Protein AF-A0A1F4EFM2-F1 (afdb_monomer_lite)

pLDDT: mean 82.39, std 16.99, range [31.22, 98.62]

Foldseek 3Di:
DDEEEAEPDVSVVVLVVVCVVDDVPPYDYDYDPQQPAEAEAEQDQCVPPVVVQVPPPCNLVSLVNHPFYEYEHLDDPLDGLDDCNSVVCVVVVHRRAVLVVLVSCQPRHAEYEYAPNRCVCQVVSVVSNHHYDHDHSRPPDPVNVVVVVVVRVVVRPDDDDDD

Structure (mmCIF, N/CA/C/O backbone):
data_AF-A0A1F4EFM2-F1
#
_entry.id   AF-A0A1F4EFM2-F1
#
loop_
_atom_site.group_PDB
_atom_site.id
_atom_site.type_symbol
_atom_site.label_atom_id
_atom_site.label_alt_id
_atom_site.label_comp_id
_atom_site.label_asym_id
_atom_site.label_entity_id
_atom_site.label_seq_id
_atom_site.pdbx_PDB_ins_code
_atom_site.Cartn_x
_atom_site.Cartn_y
_atom_site.Cartn_z
_atom_site.occupancy
_atom_site.B_iso_or_equiv
_atom_site.auth_seq_id
_atom_site.auth_comp_id
_atom_site.auth_asym_id
_atom_site.auth_atom_id
_atom_site.pdbx_PDB_model_num
ATOM 1 N N . MET A 1 1 ? 27.850 -8.548 -13.349 1.00 50.69 1 MET A N 1
ATOM 2 C CA . MET A 1 1 ? 26.611 -8.709 -12.565 1.00 50.69 1 MET A CA 1
ATOM 3 C C . MET A 1 1 ? 25.543 -7.838 -13.196 1.00 50.69 1 MET A C 1
ATOM 5 O O . MET A 1 1 ? 25.736 -6.629 -13.266 1.00 50.69 1 MET A O 1
ATOM 9 N N . ILE A 1 2 ? 24.484 -8.450 -13.723 1.00 48.62 2 ILE A N 1
ATOM 10 C CA . ILE A 1 2 ? 23.352 -7.752 -14.346 1.00 48.62 2 ILE A CA 1
ATOM 11 C C . ILE A 1 2 ? 22.085 -8.151 -13.591 1.00 48.62 2 ILE A C 1
ATOM 13 O O . ILE A 1 2 ? 21.855 -9.335 -13.348 1.00 48.62 2 ILE A O 1
ATOM 17 N N . VAL A 1 3 ? 21.280 -7.157 -13.215 1.00 43.81 3 VAL A N 1
ATOM 18 C CA . VAL A 1 3 ? 19.965 -7.362 -12.601 1.00 43.81 3 VAL A CA 1
ATOM 19 C C . VAL A 1 3 ? 18.906 -6.983 -13.625 1.00 43.81 3 VAL A C 1
ATOM 21 O O . VAL A 1 3 ? 18.895 -5.854 -14.113 1.00 43.81 3 VAL A O 1
ATOM 24 N N . ALA A 1 4 ? 18.029 -7.929 -13.955 1.00 50.56 4 ALA A N 1
ATOM 25 C CA . ALA A 1 4 ? 16.927 -7.723 -14.889 1.00 50.56 4 ALA A CA 1
ATOM 26 C C . ALA A 1 4 ? 15.579 -7.809 -14.161 1.00 50.56 4 ALA A C 1
ATOM 28 O O . ALA A 1 4 ? 15.343 -8.739 -13.389 1.00 50.56 4 ALA A O 1
ATOM 29 N N . LEU A 1 5 ? 14.689 -6.852 -14.439 1.00 55.19 5 LEU A N 1
ATOM 30 C CA . LEU A 1 5 ? 13.283 -6.895 -14.034 1.00 55.19 5 LEU A CA 1
ATOM 31 C C . LEU A 1 5 ? 12.477 -7.533 -15.169 1.00 55.19 5 LEU A C 1
ATOM 33 O O . LEU A 1 5 ? 12.386 -6.963 -16.257 1.00 55.19 5 LEU A O 1
ATOM 37 N N . ALA A 1 6 ? 11.913 -8.714 -14.928 1.00 58.44 6 ALA A N 1
ATOM 38 C CA . ALA A 1 6 ? 11.151 -9.463 -15.920 1.00 58.44 6 ALA A CA 1
ATOM 39 C C . ALA A 1 6 ? 9.702 -9.673 -15.449 1.00 58.44 6 ALA A C 1
ATOM 41 O O . ALA A 1 6 ? 9.446 -10.092 -14.329 1.00 58.44 6 ALA A O 1
ATOM 42 N N . GLY A 1 7 ? 8.734 -9.357 -16.308 1.00 67.38 7 GLY A N 1
ATOM 43 C CA . GLY A 1 7 ? 7.315 -9.660 -16.088 1.00 67.38 7 GLY A CA 1
ATOM 44 C C . GLY A 1 7 ? 6.860 -10.841 -16.945 1.00 67.38 7 GLY A C 1
ATOM 45 O O . GLY A 1 7 ? 7.573 -11.833 -17.054 1.00 67.38 7 GLY A O 1
ATOM 46 N N . GLY A 1 8 ? 5.699 -10.695 -17.597 1.00 59.66 8 GLY A N 1
ATOM 47 C CA . GLY A 1 8 ? 5.103 -11.705 -18.484 1.00 59.66 8 GLY A CA 1
ATOM 48 C C . GLY A 1 8 ? 5.966 -12.142 -19.685 1.00 59.66 8 GLY A C 1
ATOM 49 O O . GLY A 1 8 ? 7.153 -11.842 -19.781 1.00 59.66 8 GLY A O 1
ATOM 50 N N . VAL A 1 9 ? 5.356 -12.839 -20.652 1.00 63.22 9 VAL A N 1
ATOM 51 C CA . VAL A 1 9 ? 6.031 -13.656 -21.694 1.00 63.22 9 VAL A CA 1
ATOM 52 C C . VAL A 1 9 ? 7.250 -13.006 -22.379 1.00 63.22 9 VAL A C 1
ATOM 54 O O . VAL A 1 9 ? 8.241 -13.686 -22.634 1.00 63.22 9 VAL A O 1
ATOM 57 N N . GLY A 1 10 ? 7.219 -11.704 -22.682 1.00 67.44 10 GLY A N 1
ATOM 58 C CA . GLY A 1 10 ? 8.360 -11.001 -23.290 1.00 67.44 10 GLY A CA 1
ATOM 59 C C . GLY A 1 10 ? 9.583 -10.880 -22.369 1.00 67.44 10 GLY A C 1
ATOM 60 O O . GLY A 1 10 ? 10.711 -11.069 -22.820 1.00 67.44 10 GLY A O 1
ATOM 61 N N . GLY A 1 11 ? 9.361 -10.631 -21.074 1.00 67.00 11 GLY A N 1
ATOM 62 C CA . GLY A 1 11 ? 10.416 -10.583 -20.061 1.00 67.00 11 GLY A CA 1
ATOM 63 C C . GLY A 1 11 ? 11.050 -11.953 -19.838 1.00 67.00 11 GLY A C 1
ATOM 64 O O . GLY A 1 11 ? 12.272 -12.052 -19.796 1.00 67.00 11 GLY A O 1
ATOM 65 N N . ALA A 1 12 ? 10.236 -13.012 -19.804 1.00 57.31 12 ALA A N 1
ATOM 66 C CA . ALA A 1 12 ? 10.719 -14.390 -19.711 1.00 57.31 12 ALA A CA 1
ATOM 67 C C . ALA A 1 12 ? 11.601 -14.791 -20.911 1.00 57.31 12 ALA A C 1
ATOM 69 O O . ALA A 1 12 ? 12.660 -15.386 -20.728 1.00 57.31 12 ALA A O 1
ATOM 70 N N . LYS A 1 13 ? 11.218 -14.406 -22.137 1.00 64.62 13 LYS A N 1
ATOM 71 C CA . LYS A 1 13 ? 12.011 -14.671 -23.354 1.00 64.62 13 LYS A CA 1
ATOM 72 C C . LYS A 1 13 ? 13.363 -13.956 -23.347 1.00 64.62 13 LYS A C 1
ATOM 74 O O . LYS A 1 13 ? 14.369 -14.541 -23.734 1.00 64.62 13 LYS A O 1
ATOM 79 N N . LEU A 1 14 ? 13.400 -12.698 -22.904 1.00 70.50 14 LEU A N 1
ATOM 80 C CA . LEU A 1 14 ? 14.657 -11.956 -22.804 1.00 70.50 14 LEU A CA 1
ATOM 81 C C . LEU A 1 14 ? 15.532 -12.472 -21.653 1.00 70.50 14 LEU A C 1
ATOM 83 O O . LEU A 1 14 ? 16.744 -12.568 -21.816 1.00 70.50 14 LEU A O 1
ATOM 87 N N . ALA A 1 15 ? 14.932 -12.846 -20.521 1.00 66.38 15 ALA A N 1
ATOM 88 C CA . ALA A 1 15 ? 15.639 -13.469 -19.407 1.00 66.38 15 ALA A CA 1
ATOM 89 C C . ALA A 1 15 ? 16.288 -14.808 -19.808 1.00 66.38 15 ALA A C 1
ATOM 91 O O . ALA A 1 15 ? 17.440 -15.038 -19.450 1.00 66.38 15 ALA A O 1
ATOM 92 N N . ASP A 1 16 ? 15.611 -15.642 -20.609 1.00 66.88 16 ASP A N 1
ATOM 93 C CA . ASP A 1 16 ? 16.198 -16.859 -21.198 1.00 66.88 16 ASP A CA 1
ATOM 94 C C . ASP A 1 16 ? 17.384 -16.528 -22.123 1.00 66.88 16 ASP A C 1
ATOM 96 O O . ASP A 1 16 ? 18.448 -17.135 -22.011 1.00 66.88 16 ASP A O 1
ATOM 100 N N . GLY A 1 17 ? 17.261 -15.498 -22.968 1.00 73.62 17 GLY A N 1
ATOM 101 C CA . GLY A 1 17 ? 18.379 -15.011 -23.785 1.00 73.62 17 GLY A 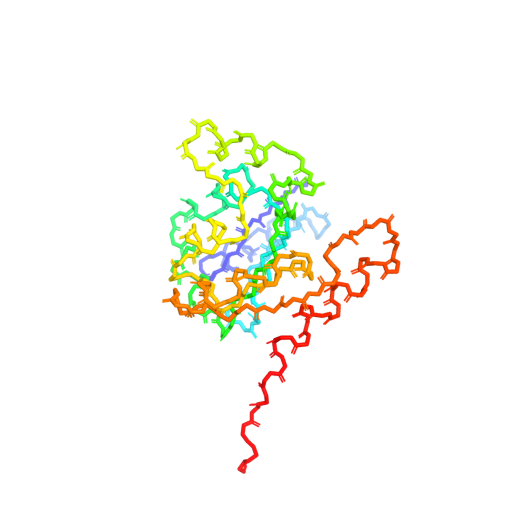CA 1
ATOM 102 C C . GLY A 1 17 ? 19.581 -14.546 -22.950 1.00 73.62 17 GLY A C 1
ATOM 103 O O . GLY A 1 17 ? 20.725 -14.889 -23.257 1.00 73.62 17 GLY A O 1
ATOM 104 N N . LEU A 1 18 ? 19.335 -13.815 -21.858 1.00 61.00 18 LEU A N 1
ATOM 105 C CA . LEU A 1 18 ? 20.374 -13.369 -20.923 1.00 61.00 18 LEU A CA 1
ATOM 106 C C . LEU A 1 18 ? 21.048 -14.555 -20.219 1.00 61.00 18 LEU A C 1
ATOM 108 O O . LEU A 1 18 ? 22.274 -14.585 -20.135 1.00 61.00 18 LEU A O 1
ATOM 112 N N . ALA A 1 19 ? 20.275 -15.549 -19.774 1.00 64.38 19 ALA A N 1
ATOM 113 C CA . ALA A 1 19 ? 20.791 -16.745 -19.108 1.00 64.38 19 ALA A CA 1
ATOM 114 C C . ALA A 1 19 ? 21.665 -17.612 -20.030 1.00 64.38 19 ALA A C 1
ATOM 116 O O . ALA A 1 19 ? 22.607 -18.246 -19.569 1.00 64.38 19 ALA A O 1
ATOM 117 N N . ARG A 1 20 ? 21.387 -17.617 -21.339 1.00 80.06 20 ARG A N 1
ATOM 118 C CA . ARG A 1 20 ? 22.202 -18.323 -22.346 1.00 80.06 20 ARG A CA 1
ATOM 119 C C . ARG A 1 20 ? 23.481 -17.586 -22.733 1.00 80.06 20 ARG A C 1
ATOM 121 O O . ARG A 1 20 ? 24.382 -18.199 -23.297 1.00 80.06 20 ARG A O 1
ATOM 128 N N . THR A 1 21 ? 23.540 -16.281 -22.483 1.00 82.31 21 THR A N 1
ATOM 129 C CA . THR A 1 21 ? 24.651 -15.419 -22.914 1.00 82.31 21 THR A CA 1
ATOM 130 C C . THR A 1 21 ? 25.645 -15.156 -21.784 1.00 82.31 21 THR A C 1
ATOM 132 O O . THR A 1 21 ? 26.825 -14.923 -22.036 1.00 82.31 21 THR A O 1
ATOM 135 N N . LEU A 1 22 ? 25.178 -15.166 -20.536 1.00 72.62 22 LEU A N 1
ATOM 136 C CA . LEU A 1 22 ? 25.978 -14.833 -19.364 1.00 72.62 22 LEU A CA 1
ATOM 137 C C . LEU A 1 22 ? 26.458 -16.095 -18.629 1.00 72.62 22 LEU A C 1
ATOM 139 O O . LEU A 1 22 ? 25.777 -17.120 -18.661 1.00 72.62 22 LEU A O 1
ATOM 143 N N . PRO A 1 23 ? 27.598 -16.026 -17.916 1.00 79.88 23 PRO A N 1
ATOM 144 C CA . PRO A 1 23 ? 27.982 -17.054 -16.954 1.00 79.88 23 PRO A CA 1
ATOM 145 C C . PRO A 1 23 ? 26.878 -17.290 -15.901 1.00 79.88 23 PRO A C 1
ATOM 147 O O . PRO A 1 23 ? 26.196 -16.327 -15.529 1.00 79.88 23 PRO A O 1
ATOM 150 N N . PRO A 1 24 ? 26.705 -18.525 -15.385 1.00 65.94 24 PRO A N 1
ATOM 151 C CA . PRO A 1 24 ? 25.593 -18.880 -14.490 1.00 65.94 24 PRO A CA 1
ATOM 152 C C . PRO A 1 24 ? 25.475 -18.037 -13.209 1.00 65.94 24 PRO A C 1
ATOM 154 O O . PRO A 1 24 ? 24.387 -17.886 -12.667 1.00 65.94 24 PRO A O 1
ATOM 157 N N . ASP A 1 25 ? 26.581 -17.480 -12.725 1.00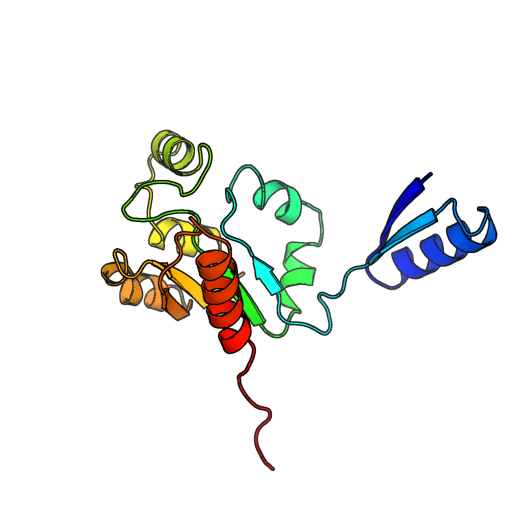 75.69 25 ASP A N 1
ATOM 158 C CA . ASP A 1 25 ? 26.691 -16.662 -11.513 1.00 75.69 25 ASP A CA 1
ATOM 159 C C . ASP A 1 25 ? 26.596 -15.146 -11.780 1.00 75.69 25 ASP A C 1
ATOM 161 O O . ASP A 1 25 ? 26.617 -14.334 -10.853 1.00 75.69 25 ASP A O 1
ATOM 165 N N . ALA A 1 26 ? 26.478 -14.735 -13.045 1.00 75.69 26 ALA A N 1
ATOM 166 C CA . ALA A 1 26 ? 26.534 -13.331 -13.447 1.00 75.69 26 ALA A CA 1
ATOM 167 C C . ALA A 1 26 ? 25.158 -12.658 -13.617 1.00 75.69 26 ALA A C 1
ATOM 169 O O . ALA A 1 26 ? 25.112 -11.432 -13.817 1.00 75.69 26 ALA A O 1
ATOM 170 N N . LEU A 1 27 ? 24.063 -13.425 -13.535 1.00 56.66 27 LEU A N 1
ATOM 171 C CA . LEU A 1 27 ? 22.694 -12.977 -13.797 1.00 56.66 27 LEU A CA 1
ATOM 172 C C . LEU A 1 27 ? 21.759 -13.257 -12.614 1.00 56.66 27 LEU A C 1
ATOM 174 O O . LEU A 1 27 ? 21.574 -14.402 -12.212 1.00 56.66 27 LEU A O 1
ATOM 178 N N . THR A 1 28 ? 21.076 -12.210 -12.152 1.00 60.22 28 THR A N 1
ATOM 179 C CA . THR A 1 28 ? 19.940 -12.321 -11.230 1.00 60.22 28 THR A CA 1
ATOM 180 C C . THR A 1 28 ? 18.694 -11.783 -11.924 1.00 60.22 28 THR A C 1
ATOM 182 O O . THR A 1 28 ? 18.668 -10.627 -12.355 1.00 60.22 28 THR A O 1
ATOM 185 N N . VAL A 1 29 ? 17.653 -12.610 -12.029 1.00 56.28 29 VAL A N 1
ATOM 186 C CA . VAL A 1 29 ? 16.363 -12.217 -12.613 1.00 56.28 29 VAL A CA 1
ATOM 187 C C . VAL A 1 29 ? 15.344 -12.039 -11.496 1.00 56.28 29 VAL A C 1
ATOM 189 O O . VAL A 1 29 ? 15.113 -12.951 -10.707 1.00 56.28 29 VAL A O 1
ATOM 192 N N . VAL A 1 30 ? 14.723 -10.865 -11.441 1.00 61.59 30 VAL A N 1
ATOM 193 C CA . VAL A 1 30 ? 13.620 -10.565 -10.525 1.00 61.59 30 VAL A CA 1
ATOM 194 C C . VAL A 1 30 ? 12.327 -10.620 -11.336 1.00 61.59 30 VAL A C 1
ATOM 196 O O . VAL A 1 30 ? 12.119 -9.787 -12.221 1.00 61.59 30 VAL A O 1
ATOM 199 N N . VAL A 1 31 ? 11.499 -11.635 -11.072 1.00 56.91 31 VAL A N 1
ATOM 200 C CA . VAL A 1 31 ? 10.256 -11.920 -11.810 1.00 56.91 31 VAL A CA 1
ATOM 201 C C . VAL A 1 31 ? 9.001 -11.404 -11.099 1.00 56.91 31 VAL A C 1
ATOM 203 O O . VAL A 1 31 ? 8.936 -11.408 -9.872 1.00 56.91 31 VAL A O 1
ATOM 206 N N . ASN A 1 32 ? 7.992 -10.988 -11.874 1.00 63.16 32 ASN A N 1
ATOM 207 C CA . ASN A 1 32 ? 6.640 -10.708 -11.375 1.00 63.16 32 ASN A CA 1
ATOM 208 C C . ASN A 1 32 ? 5.945 -12.005 -10.915 1.00 63.16 32 ASN A C 1
ATOM 210 O O . ASN A 1 32 ? 5.759 -12.906 -11.727 1.00 63.16 32 ASN A O 1
ATOM 214 N N . THR A 1 33 ? 5.512 -12.075 -9.653 1.00 55.28 33 THR A N 1
ATOM 215 C CA . THR A 1 33 ? 4.647 -13.143 -9.106 1.00 55.28 33 THR A CA 1
ATOM 216 C C . THR A 1 33 ? 3.170 -12.729 -9.009 1.00 55.28 33 THR A C 1
ATOM 218 O O . THR A 1 33 ? 2.360 -13.477 -8.468 1.00 55.28 33 THR A O 1
ATOM 221 N N . GLY A 1 34 ? 2.812 -11.521 -9.462 1.00 53.28 34 GLY A N 1
ATOM 222 C CA . GLY A 1 34 ? 1.512 -10.890 -9.193 1.00 53.28 34 GLY A CA 1
ATOM 223 C C . GLY A 1 34 ? 0.297 -11.504 -9.893 1.00 53.28 34 GLY A C 1
ATOM 224 O O . GLY A 1 34 ? -0.817 -11.069 -9.619 1.00 53.28 34 GLY A O 1
ATOM 225 N N . ASP A 1 35 ? 0.494 -12.493 -10.769 1.00 51.91 35 ASP A N 1
ATOM 226 C CA . ASP A 1 35 ? -0.600 -13.148 -11.494 1.00 51.91 35 ASP A CA 1
ATOM 227 C C . ASP A 1 35 ? -1.211 -14.316 -10.678 1.00 51.91 35 ASP A C 1
ATOM 229 O O . ASP A 1 35 ? -2.383 -14.631 -10.866 1.00 51.91 35 ASP A O 1
ATOM 233 N N . ASP A 1 36 ? -0.462 -14.897 -9.723 1.00 52.91 36 ASP A N 1
ATOM 234 C CA . ASP A 1 36 ? -0.850 -16.104 -8.959 1.00 52.91 36 ASP A CA 1
ATOM 235 C C . ASP A 1 36 ? -0.985 -15.878 -7.436 1.00 52.91 36 ASP A C 1
ATOM 237 O O . ASP A 1 36 ? -1.373 -16.786 -6.698 1.00 52.91 36 ASP A O 1
ATOM 241 N N . LEU A 1 37 ? -0.634 -14.690 -6.926 1.00 65.31 37 LEU A N 1
ATOM 242 C CA . LEU A 1 37 ? -0.541 -14.406 -5.488 1.00 65.31 37 LEU A CA 1
ATOM 243 C C . LEU A 1 37 ? -1.189 -13.065 -5.130 1.00 65.31 37 LEU A C 1
ATOM 245 O O . LEU A 1 37 ? -1.158 -12.110 -5.904 1.00 65.31 37 LEU A O 1
ATOM 249 N N . GLY A 1 38 ? -1.740 -12.980 -3.917 1.00 73.88 38 GLY A N 1
ATOM 250 C CA . GLY A 1 38 ? -2.194 -11.713 -3.351 1.00 73.88 38 GLY A CA 1
ATOM 251 C C . GLY A 1 38 ? -1.049 -10.700 -3.228 1.00 73.88 38 GLY A C 1
ATOM 252 O O . GLY A 1 38 ? 0.091 -11.059 -2.924 1.00 73.88 38 GLY A O 1
ATOM 253 N N . VAL A 1 39 ? -1.343 -9.423 -3.468 1.00 84.69 39 VAL A N 1
ATOM 254 C CA . VAL A 1 39 ? -0.361 -8.333 -3.419 1.00 84.69 39 VAL A CA 1
ATOM 255 C C . VAL A 1 39 ? -0.463 -7.604 -2.086 1.00 84.69 39 VAL A C 1
ATOM 257 O O . VAL A 1 39 ? -1.531 -7.123 -1.719 1.00 84.69 39 VAL A O 1
ATOM 260 N N . LEU A 1 40 ? 0.665 -7.454 -1.386 1.00 86.94 40 LEU A N 1
ATOM 261 C CA . LEU A 1 40 ? 0.767 -6.613 -0.193 1.00 86.94 40 LEU A CA 1
ATOM 262 C C . LEU A 1 40 ? 1.538 -5.323 -0.499 1.00 86.94 40 LEU A C 1
ATOM 264 O O . LEU A 1 40 ? 2.741 -5.351 -0.759 1.00 86.94 40 LEU A O 1
ATOM 268 N N . ILE A 1 41 ? 0.868 -4.178 -0.388 1.00 89.38 41 ILE A N 1
ATOM 269 C CA . ILE A 1 41 ? 1.510 -2.864 -0.359 1.00 89.38 41 ILE A CA 1
ATOM 270 C C . ILE A 1 41 ? 1.921 -2.569 1.089 1.00 89.38 41 ILE A C 1
ATOM 272 O O . ILE A 1 41 ? 1.099 -2.230 1.940 1.00 89.38 41 ILE A O 1
ATOM 276 N N . CYS A 1 42 ? 3.215 -2.707 1.372 1.00 90.56 42 CYS A N 1
ATOM 277 C CA . CYS A 1 42 ? 3.809 -2.391 2.673 1.00 90.56 42 CYS A CA 1
ATOM 278 C C . CYS A 1 42 ? 3.570 -0.921 3.081 1.00 90.56 42 CYS A C 1
ATOM 280 O O . CYS A 1 42 ? 3.413 -0.073 2.198 1.00 90.56 42 CYS A O 1
ATOM 282 N N . PRO A 1 43 ? 3.650 -0.578 4.386 1.00 90.44 43 PRO A N 1
ATOM 283 C CA . PRO A 1 43 ? 3.374 0.770 4.891 1.00 90.44 43 PRO A CA 1
ATOM 284 C C . PRO A 1 43 ? 4.516 1.751 4.572 1.00 90.44 43 PRO A C 1
ATOM 286 O O . PRO A 1 43 ? 5.271 2.196 5.436 1.00 90.44 43 PRO A O 1
ATOM 289 N N . SER A 1 44 ? 4.657 2.058 3.284 1.00 88.94 44 SER A N 1
ATOM 290 C CA . SER A 1 44 ? 5.661 2.939 2.684 1.00 88.94 44 SER A CA 1
ATOM 291 C C . SER A 1 44 ? 5.047 4.271 2.272 1.00 88.94 44 SER A C 1
ATOM 293 O O . SER A 1 44 ? 3.831 4.410 2.180 1.00 88.94 44 SER A O 1
ATOM 295 N N . ASN A 1 45 ? 5.889 5.264 1.976 1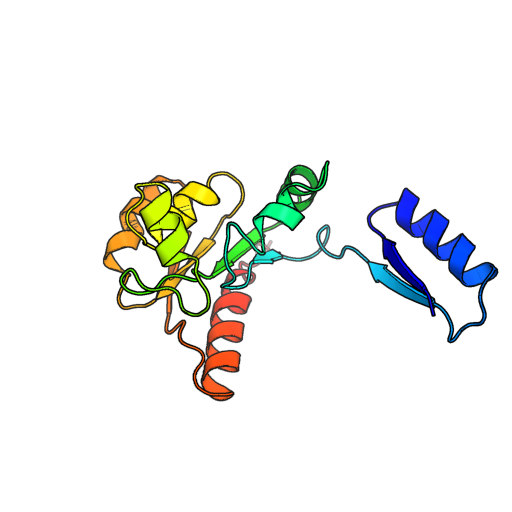.00 93.00 45 ASN A N 1
ATOM 296 C CA . ASN A 1 45 ? 5.411 6.554 1.491 1.00 93.00 45 ASN A CA 1
ATOM 297 C C . ASN A 1 45 ? 4.668 6.379 0.144 1.00 93.00 45 ASN A C 1
ATOM 299 O O . ASN A 1 45 ? 5.290 5.930 -0.828 1.00 93.00 45 ASN A O 1
ATOM 303 N N . PRO A 1 46 ? 3.375 6.747 0.055 1.00 89.69 46 PRO A N 1
ATOM 304 C CA . PRO A 1 46 ? 2.584 6.508 -1.146 1.00 89.69 46 PRO A CA 1
ATOM 305 C C . PRO A 1 46 ? 3.080 7.347 -2.325 1.00 89.69 46 PRO A C 1
ATOM 307 O O . PRO A 1 46 ? 3.057 6.866 -3.448 1.00 89.69 46 PRO A O 1
ATOM 310 N N . TYR A 1 47 ? 3.611 8.549 -2.080 1.00 91.19 47 TYR A N 1
ATOM 311 C CA . TYR A 1 47 ? 4.039 9.495 -3.114 1.00 91.19 47 TYR A CA 1
ATOM 312 C C . TYR A 1 47 ? 5.472 9.263 -3.597 1.00 91.19 47 TYR A C 1
ATOM 314 O O . TYR A 1 47 ? 5.751 9.385 -4.784 1.00 91.19 47 TYR A O 1
ATOM 322 N N . LEU A 1 48 ? 6.394 8.943 -2.685 1.00 86.50 48 LEU A N 1
ATOM 323 C CA . LEU A 1 48 ? 7.822 8.831 -3.011 1.00 86.50 48 LEU A CA 1
ATOM 324 C C . LEU A 1 48 ? 8.281 7.401 -3.287 1.00 86.50 48 LEU A C 1
ATOM 326 O O . LEU A 1 48 ? 9.319 7.211 -3.911 1.00 86.50 48 LEU A O 1
ATOM 330 N N . SER A 1 49 ? 7.556 6.397 -2.790 1.00 82.12 49 SER A N 1
ATOM 331 C CA . SER A 1 49 ? 7.974 4.995 -2.896 1.00 82.12 49 SER A CA 1
ATOM 332 C C . SER A 1 49 ? 7.030 4.194 -3.779 1.00 82.12 49 SER A C 1
ATOM 334 O O . SER A 1 49 ? 7.479 3.545 -4.717 1.00 82.12 49 SER A O 1
ATOM 336 N N . VAL A 1 50 ? 5.723 4.267 -3.518 1.00 83.00 50 VAL A N 1
ATOM 337 C CA . VAL A 1 50 ? 4.739 3.458 -4.252 1.00 83.00 50 VAL A CA 1
ATOM 338 C C . VAL A 1 50 ? 4.341 4.119 -5.576 1.00 83.00 50 VAL A C 1
ATOM 340 O O . VAL A 1 50 ? 4.292 3.437 -6.597 1.00 83.00 50 VAL A O 1
ATOM 343 N N . ALA A 1 51 ? 4.132 5.441 -5.614 1.00 84.38 51 ALA A N 1
ATOM 344 C CA . ALA A 1 51 ? 3.727 6.142 -6.835 1.00 84.38 51 ALA A CA 1
ATOM 345 C C . ALA A 1 51 ? 4.690 5.941 -8.016 1.00 84.38 51 ALA A C 1
ATOM 347 O O . ALA A 1 51 ? 4.190 5.661 -9.104 1.00 84.38 51 ALA A O 1
ATOM 348 N N . PRO A 1 52 ? 6.030 6.012 -7.855 1.00 75.31 52 PRO A N 1
ATOM 349 C CA . PRO A 1 52 ? 6.946 5.757 -8.967 1.00 75.31 52 PRO A CA 1
ATOM 350 C C . PRO A 1 52 ? 6.806 4.344 -9.546 1.00 75.31 52 PRO A C 1
ATOM 352 O O . PRO A 1 52 ? 6.898 4.173 -10.758 1.00 75.31 52 PRO A O 1
ATOM 355 N N . ILE A 1 53 ? 6.519 3.344 -8.704 1.00 75.62 53 ILE A N 1
ATOM 356 C CA . ILE A 1 53 ? 6.255 1.967 -9.145 1.00 75.62 53 ILE A CA 1
ATOM 357 C C . ILE A 1 53 ? 4.935 1.922 -9.923 1.00 75.62 53 ILE A C 1
ATOM 359 O O . ILE A 1 53 ? 4.889 1.409 -11.037 1.00 75.62 53 ILE A O 1
ATOM 363 N N . LEU A 1 54 ? 3.869 2.519 -9.379 1.00 76.12 54 LEU A N 1
ATOM 364 C CA . LEU A 1 54 ? 2.555 2.580 -10.031 1.00 76.12 54 LEU A CA 1
ATOM 365 C C . LEU A 1 54 ? 2.540 3.420 -11.318 1.00 76.12 54 LEU A C 1
ATOM 367 O O . LEU A 1 54 ? 1.630 3.258 -12.129 1.00 76.12 54 LEU A O 1
ATOM 371 N N . ALA A 1 55 ? 3.505 4.324 -11.498 1.00 75.75 55 ALA A N 1
ATOM 372 C CA . ALA A 1 55 ? 3.662 5.147 -12.695 1.00 75.75 55 ALA A CA 1
ATOM 373 C C . ALA A 1 55 ? 4.293 4.381 -13.871 1.00 75.75 55 ALA A C 1
ATOM 375 O O . ALA A 1 55 ? 4.239 4.853 -15.008 1.00 75.75 55 ALA A O 1
ATOM 376 N N . ILE A 1 56 ? 4.868 3.197 -13.629 1.00 70.25 56 ILE A N 1
ATOM 377 C CA . ILE A 1 56 ? 5.348 2.319 -14.697 1.00 70.25 56 ILE A CA 1
ATOM 378 C C . ILE A 1 56 ? 4.150 1.928 -15.571 1.00 70.25 56 ILE A C 1
ATOM 380 O O . ILE A 1 56 ? 3.146 1.403 -15.086 1.00 70.25 56 ILE A O 1
ATOM 384 N N . ARG A 1 57 ? 4.254 2.183 -16.880 1.00 63.38 57 ARG A N 1
ATOM 385 C CA . ARG A 1 57 ? 3.189 1.888 -17.848 1.00 63.38 57 ARG A CA 1
ATOM 386 C C . ARG A 1 57 ? 2.758 0.422 -17.743 1.00 63.38 57 ARG A C 1
ATOM 388 O O . ARG A 1 57 ? 3.587 -0.472 -17.880 1.00 63.38 57 ARG A O 1
ATOM 395 N N . GLY A 1 58 ? 1.461 0.184 -17.557 1.00 69.94 58 GLY A N 1
ATOM 396 C CA . GLY A 1 58 ? 0.903 -1.162 -17.425 1.00 69.94 58 GLY A CA 1
ATOM 397 C C . GLY A 1 58 ? 0.882 -1.704 -15.992 1.00 69.94 58 GLY A C 1
ATOM 398 O O . GLY A 1 58 ? 0.221 -2.711 -15.755 1.00 69.94 58 GLY A O 1
ATOM 399 N N . MET A 1 59 ? 1.580 -1.080 -15.031 1.00 75.81 59 MET A N 1
ATOM 400 C CA . MET A 1 59 ? 1.721 -1.622 -13.673 1.00 75.81 59 MET A CA 1
ATOM 401 C C . MET A 1 59 ? 0.384 -1.697 -12.942 1.00 75.81 59 MET A C 1
ATOM 403 O O . MET A 1 59 ? 0.048 -2.728 -12.370 1.00 75.81 59 MET A O 1
ATOM 407 N N . ARG A 1 60 ? -0.414 -0.625 -12.985 1.00 80.62 60 ARG A N 1
ATOM 408 C CA . ARG A 1 60 ? -1.740 -0.607 -12.350 1.00 80.62 60 ARG A CA 1
ATOM 409 C C . ARG A 1 60 ? -2.670 -1.641 -12.977 1.00 80.62 60 ARG A C 1
ATOM 411 O O . ARG A 1 60 ? -3.429 -2.284 -12.264 1.00 80.62 60 ARG A O 1
ATOM 418 N N . GLU A 1 61 ? -2.615 -1.814 -14.294 1.00 78.12 61 GLU A N 1
ATOM 419 C CA . GLU A 1 61 ? -3.400 -2.826 -15.002 1.00 78.12 61 GLU A CA 1
ATOM 420 C C . GLU A 1 61 ? -2.978 -4.246 -14.619 1.00 78.12 61 GLU A C 1
ATOM 422 O O . GLU A 1 61 ? -3.845 -5.101 -14.482 1.00 78.12 61 GLU A O 1
ATOM 427 N N . GLN A 1 62 ? -1.676 -4.496 -14.431 1.00 74.69 62 GLN A N 1
ATOM 428 C CA . GLN A 1 62 ? -1.189 -5.793 -13.952 1.00 74.69 62 GLN A CA 1
ATOM 429 C C . GLN A 1 62 ? -1.606 -6.050 -12.507 1.00 74.69 62 GLN A C 1
ATOM 431 O O . GLN A 1 62 ? -2.157 -7.104 -12.224 1.00 74.69 62 GLN A O 1
ATOM 436 N N . LEU A 1 63 ? -1.412 -5.083 -11.607 1.00 77.94 63 LEU A N 1
ATOM 437 C CA . LEU A 1 63 ? -1.770 -5.233 -10.197 1.00 77.94 63 LEU A CA 1
ATOM 438 C C . LEU A 1 63 ? -3.250 -5.575 -10.013 1.00 77.94 63 LEU A C 1
ATOM 440 O O . LEU A 1 63 ? -3.565 -6.464 -9.236 1.00 77.94 63 LEU A O 1
ATOM 444 N N . ARG A 1 64 ? -4.148 -4.955 -10.789 1.00 84.25 64 ARG A N 1
ATOM 445 C CA . ARG A 1 64 ? -5.591 -5.260 -10.759 1.00 84.25 64 ARG A CA 1
ATOM 446 C C . ARG A 1 64 ? -5.957 -6.693 -11.168 1.00 84.25 64 ARG A C 1
ATOM 448 O O . ARG A 1 64 ? -7.116 -7.063 -11.031 1.00 84.25 64 ARG A O 1
ATOM 455 N N . ARG A 1 65 ? -5.023 -7.477 -11.715 1.00 81.81 65 ARG A N 1
ATOM 456 C CA . ARG A 1 65 ? -5.237 -8.903 -12.013 1.00 81.81 65 ARG A CA 1
ATOM 457 C C . ARG A 1 65 ? -5.001 -9.794 -10.801 1.00 81.81 65 ARG A C 1
ATOM 459 O O . ARG A 1 65 ? -5.445 -10.937 -10.828 1.00 81.81 65 ARG A O 1
ATOM 466 N N . ALA A 1 66 ? -4.318 -9.288 -9.774 1.00 80.31 66 ALA A N 1
ATOM 467 C CA . ALA A 1 66 ? -4.121 -10.027 -8.541 1.00 80.31 66 ALA A CA 1
ATOM 468 C C . ALA A 1 66 ? -5.487 -10.353 -7.910 1.00 80.31 66 ALA A C 1
ATOM 470 O O . ALA A 1 66 ? -6.384 -9.508 -7.929 1.00 80.31 66 ALA A O 1
ATOM 471 N N . PRO A 1 67 ? -5.653 -11.546 -7.316 1.00 83.50 67 PRO A N 1
ATOM 472 C CA . PRO A 1 67 ? -6.921 -11.956 -6.711 1.00 83.50 67 PRO A CA 1
ATOM 473 C C . PRO A 1 67 ? -7.310 -11.097 -5.502 1.00 83.50 67 PRO A C 1
ATOM 475 O O . PRO A 1 67 ? -8.483 -11.017 -5.151 1.00 83.50 67 PRO A O 1
ATOM 478 N N . SER A 1 68 ? -6.322 -10.488 -4.845 1.00 87.38 68 SER A N 1
ATOM 479 C CA . SER A 1 68 ? -6.525 -9.543 -3.755 1.00 87.38 68 SER A CA 1
ATOM 480 C C . SER A 1 68 ? -5.313 -8.631 -3.609 1.00 87.38 68 SER A C 1
ATOM 482 O O . SER A 1 68 ? -4.168 -9.088 -3.694 1.00 87.38 68 SER A O 1
ATOM 484 N N . ILE A 1 69 ? -5.562 -7.352 -3.341 1.00 91.50 69 ILE A N 1
ATOM 485 C CA . ILE A 1 69 ? -4.549 -6.363 -2.988 1.00 91.50 69 ILE A CA 1
ATOM 486 C C . ILE A 1 69 ? -4.846 -5.796 -1.600 1.00 91.50 69 ILE A C 1
ATOM 488 O O . ILE A 1 69 ? -5.819 -5.071 -1.379 1.00 91.50 69 ILE A O 1
ATOM 492 N N . VAL A 1 70 ? -3.951 -6.088 -0.664 1.00 94.19 70 VAL A N 1
ATOM 493 C CA . VAL A 1 70 ? -3.956 -5.556 0.698 1.00 94.19 70 VAL A CA 1
ATOM 494 C C . VAL A 1 70 ? -2.923 -4.439 0.776 1.00 94.19 70 VAL A C 1
ATOM 496 O O . VAL A 1 70 ? -1.806 -4.579 0.284 1.00 94.19 70 VAL A O 1
ATOM 499 N N . ALA A 1 71 ? -3.251 -3.330 1.426 1.00 95.75 71 ALA A N 1
ATOM 500 C CA . ALA A 1 71 ? -2.291 -2.291 1.773 1.00 95.75 71 ALA A CA 1
ATOM 501 C C . ALA A 1 71 ? -2.237 -2.089 3.284 1.00 95.75 71 ALA A C 1
ATOM 503 O O . ALA A 1 71 ? -3.235 -2.263 3.973 1.00 95.75 71 ALA A O 1
ATOM 504 N N . ALA A 1 72 ? -1.085 -1.674 3.799 1.00 96.12 72 ALA A N 1
ATOM 505 C CA . ALA A 1 72 ? -0.936 -1.217 5.174 1.00 96.12 72 ALA A CA 1
ATOM 506 C C . ALA A 1 72 ? -0.689 0.294 5.194 1.00 96.12 72 ALA A C 1
ATOM 508 O O . ALA A 1 72 ? 0.144 0.805 4.443 1.00 96.12 72 ALA A O 1
ATOM 509 N N . SER A 1 73 ? -1.413 1.019 6.044 1.00 97.81 73 SER A N 1
ATOM 510 C CA . SER A 1 73 ? -1.282 2.470 6.153 1.00 97.81 73 SER A CA 1
ATOM 511 C C . SER A 1 73 ? 0.110 2.867 6.669 1.00 97.81 73 SER A C 1
ATOM 513 O O . SER A 1 73 ? 0.572 2.353 7.687 1.00 97.81 73 SER A O 1
ATOM 515 N N . PRO A 1 74 ? 0.797 3.825 6.027 1.00 96.69 74 PRO A N 1
ATOM 516 C CA . PRO A 1 74 ? 1.993 4.449 6.583 1.00 96.69 74 PRO A CA 1
ATOM 517 C C . PRO A 1 74 ? 1.669 5.583 7.566 1.00 96.69 74 PRO A C 1
ATOM 519 O O . PRO A 1 74 ? 2.606 6.203 8.067 1.00 96.69 74 PRO A O 1
ATOM 522 N N . ILE A 1 75 ? 0.390 5.904 7.799 1.00 97.94 75 ILE A N 1
ATOM 523 C CA . ILE A 1 75 ? -0.067 6.975 8.692 1.00 97.94 75 ILE A CA 1
ATOM 524 C C . ILE A 1 75 ? -0.764 6.374 9.914 1.00 97.94 75 ILE A C 1
ATOM 526 O O . ILE A 1 75 ? -1.594 5.480 9.752 1.00 97.94 75 ILE A O 1
ATOM 530 N N . VAL A 1 76 ? -0.432 6.897 11.097 1.00 97.75 76 VAL A N 1
ATOM 531 C CA . VAL A 1 76 ? -1.083 6.619 12.381 1.00 97.75 76 VAL A CA 1
ATOM 532 C C . VAL A 1 76 ? -1.348 7.930 13.112 1.00 97.75 76 VAL A C 1
ATOM 534 O O . VAL A 1 76 ? -0.402 8.688 13.345 1.00 97.75 76 VAL A O 1
ATOM 537 N N . CYS A 1 77 ? -2.603 8.221 13.464 1.00 96.69 77 CYS A N 1
ATOM 538 C CA . CYS A 1 77 ? -3.003 9.449 14.171 1.00 96.69 77 CYS A CA 1
ATOM 539 C C . CYS A 1 77 ? -2.415 10.729 13.545 1.00 96.69 77 CYS A C 1
ATOM 541 O O . CYS A 1 77 ? -1.795 11.559 14.219 1.00 96.69 77 CYS A O 1
ATOM 543 N N . GLY A 1 78 ? -2.511 10.835 12.220 1.00 96.69 78 GLY A N 1
ATOM 544 C CA . GLY A 1 78 ? -1.984 11.957 11.440 1.00 96.69 78 GLY A CA 1
ATOM 545 C C . GLY A 1 78 ? -0.463 12.059 11.335 1.00 96.69 78 GLY A C 1
ATOM 546 O O . GLY A 1 78 ? 0.066 13.045 10.821 1.00 96.69 78 GLY A O 1
ATOM 547 N N . ARG A 1 79 ? 0.276 11.038 11.776 1.00 97.12 79 ARG A N 1
ATOM 548 C CA . ARG A 1 79 ? 1.740 10.987 11.691 1.00 97.12 79 ARG A CA 1
ATOM 549 C C . ARG A 1 79 ? 2.191 9.850 10.796 1.00 97.12 79 ARG A C 1
ATOM 551 O O . ARG A 1 79 ? 1.639 8.760 10.843 1.00 97.12 79 ARG A O 1
ATOM 558 N N . ALA A 1 80 ? 3.243 10.073 10.017 1.00 95.56 80 ALA A N 1
ATOM 559 C CA . ALA A 1 80 ? 3.856 8.998 9.249 1.00 95.56 80 ALA A CA 1
ATOM 560 C C . ALA A 1 80 ? 4.694 8.078 10.152 1.00 95.56 80 ALA A C 1
ATOM 562 O O . ALA A 1 80 ? 5.450 8.566 10.991 1.00 95.56 80 ALA A O 1
ATOM 563 N N . LEU A 1 81 ? 4.629 6.761 9.924 1.00 91.44 81 LEU A N 1
ATOM 564 C CA . LEU A 1 81 ? 5.500 5.773 10.575 1.00 91.44 81 LEU A CA 1
ATOM 565 C C . LEU A 1 81 ? 6.978 6.086 10.328 1.00 91.44 81 LEU A C 1
ATOM 567 O O . LEU A 1 81 ? 7.814 5.987 11.225 1.00 91.44 81 LEU A O 1
ATOM 571 N N . LYS A 1 82 ? 7.296 6.452 9.082 1.00 88.06 82 LYS A N 1
ATOM 572 C CA . LYS A 1 82 ? 8.630 6.859 8.652 1.00 88.06 82 LYS A CA 1
ATOM 573 C C . LYS A 1 82 ? 8.549 7.818 7.470 1.00 88.06 82 LYS A C 1
ATOM 575 O O . LYS A 1 82 ? 7.728 7.660 6.567 1.00 88.06 82 LYS A O 1
ATOM 580 N N . GLY A 1 83 ? 9.492 8.755 7.435 1.00 90.50 83 GLY A N 1
ATOM 581 C CA . GLY A 1 83 ? 9.689 9.644 6.297 1.00 90.50 83 GLY A CA 1
ATOM 582 C C . GLY A 1 83 ? 8.610 10.726 6.170 1.00 90.50 83 GLY A C 1
ATOM 583 O O . GLY A 1 83 ? 7.797 10.917 7.072 1.00 90.50 83 GLY A O 1
ATOM 584 N N . PRO A 1 84 ? 8.608 11.469 5.052 1.00 96.25 84 PRO A N 1
ATOM 585 C CA . PRO A 1 84 ? 7.890 12.737 4.957 1.00 96.25 84 PRO A CA 1
ATOM 586 C C . PRO A 1 84 ? 6.429 12.607 4.496 1.00 96.25 84 PRO A C 1
ATOM 588 O O . PRO A 1 84 ? 5.863 13.600 4.060 1.00 96.25 84 PRO A O 1
ATOM 591 N N . ALA A 1 85 ? 5.800 11.426 4.548 1.00 94.69 85 ALA A N 1
ATOM 592 C CA . ALA A 1 85 ? 4.475 11.218 3.941 1.00 94.69 85 ALA A CA 1
ATOM 593 C C . ALA A 1 85 ? 3.406 12.188 4.483 1.00 94.69 85 ALA A C 1
ATOM 595 O O . ALA A 1 85 ? 2.736 12.851 3.698 1.00 94.69 85 ALA A O 1
ATOM 596 N N . ALA A 1 86 ? 3.322 12.348 5.808 1.00 96.38 86 ALA A N 1
ATOM 597 C CA . ALA A 1 86 ? 2.392 13.289 6.439 1.00 96.38 86 ALA A CA 1
ATOM 598 C C . ALA A 1 86 ? 2.708 14.756 6.094 1.00 96.38 86 ALA A C 1
ATOM 600 O O . ALA A 1 86 ? 1.802 15.555 5.886 1.00 96.38 86 ALA A O 1
ATOM 601 N N . LYS A 1 87 ? 3.995 15.107 5.977 1.00 96.44 87 LYS A N 1
ATOM 602 C CA . LYS A 1 87 ? 4.408 16.449 5.551 1.00 96.44 87 LYS A CA 1
ATOM 603 C C . LYS A 1 87 ? 3.955 16.733 4.115 1.00 96.44 87 LYS A C 1
ATOM 605 O O . LYS A 1 87 ? 3.382 17.784 3.872 1.00 96.44 87 LYS A O 1
ATOM 610 N N . ILE A 1 88 ? 4.171 15.787 3.197 1.00 96.50 88 ILE A N 1
ATOM 611 C CA . ILE A 1 88 ? 3.751 15.904 1.792 1.00 96.50 88 ILE A CA 1
ATOM 612 C C . ILE A 1 88 ? 2.230 16.054 1.699 1.00 96.50 88 ILE A C 1
ATOM 614 O O . ILE A 1 88 ? 1.756 16.900 0.955 1.00 96.50 88 ILE A O 1
ATOM 618 N N . MET A 1 89 ? 1.463 15.284 2.478 1.00 97.25 89 MET A N 1
ATOM 619 C CA . MET A 1 89 ? 0.005 15.447 2.553 1.00 97.25 89 MET A CA 1
ATOM 620 C C . MET A 1 89 ? -0.377 16.872 2.962 1.00 97.25 89 MET A C 1
ATOM 622 O O . MET A 1 89 ? -1.155 17.509 2.258 1.00 97.25 89 MET A O 1
ATOM 626 N N . GLY A 1 90 ? 0.246 17.408 4.016 1.00 96.94 90 GLY A N 1
ATOM 627 C CA . GLY A 1 90 ? 0.021 18.791 4.439 1.00 96.94 90 GLY A CA 1
ATOM 628 C C . GLY A 1 90 ? 0.387 19.826 3.367 1.00 96.94 90 GLY A C 1
ATOM 629 O O . GLY A 1 90 ? -0.363 20.773 3.153 1.00 96.94 90 GLY A O 1
ATOM 630 N N . GLU A 1 91 ? 1.493 19.630 2.642 1.00 97.44 91 GLU A N 1
ATOM 631 C CA . GLU A 1 91 ? 1.895 20.493 1.515 1.00 97.44 91 GLU A CA 1
ATOM 632 C C . GLU A 1 91 ? 0.912 20.422 0.333 1.00 97.44 91 GLU A C 1
ATOM 634 O O . GLU A 1 91 ? 0.766 21.394 -0.406 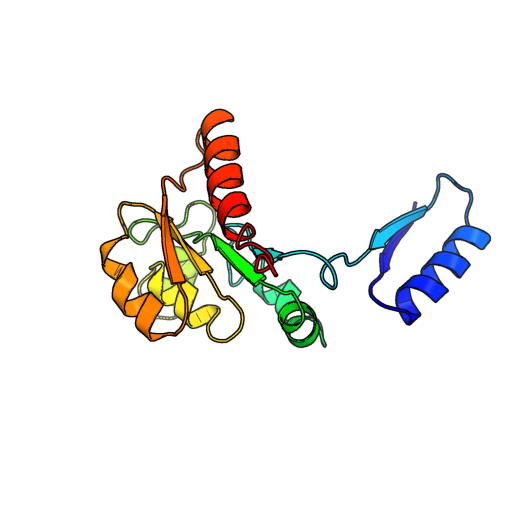1.00 97.44 91 GLU A O 1
ATOM 639 N N . LEU A 1 92 ? 0.204 19.301 0.177 1.00 95.75 92 LEU A N 1
ATOM 640 C CA . LEU A 1 92 ? -0.874 19.119 -0.798 1.00 95.75 92 LEU A CA 1
ATOM 641 C C . LEU A 1 92 ? -2.241 19.614 -0.290 1.00 95.75 92 LEU A C 1
ATOM 643 O O . LEU A 1 92 ? -3.237 19.462 -0.995 1.00 95.75 92 LEU A O 1
ATOM 647 N N . GLY A 1 93 ? -2.311 20.193 0.914 1.00 97.12 93 GLY A N 1
ATOM 648 C CA . GLY A 1 93 ? -3.562 20.644 1.529 1.00 97.12 93 GLY A CA 1
ATOM 649 C C . GLY A 1 93 ? -4.460 19.509 2.031 1.00 97.12 93 GLY A C 1
ATOM 650 O O . GLY A 1 93 ? -5.651 19.722 2.240 1.00 97.12 93 GLY A O 1
ATOM 651 N N . LEU A 1 94 ? -3.906 18.308 2.209 1.00 97.25 94 LEU A N 1
ATOM 652 C CA . LEU A 1 94 ? -4.609 17.129 2.707 1.00 97.25 94 LEU A CA 1
ATOM 653 C C . LEU A 1 94 ? -4.332 16.935 4.199 1.00 97.25 94 LEU A C 1
ATOM 655 O O . LEU A 1 94 ? -3.198 17.086 4.659 1.00 97.25 94 LEU A O 1
ATOM 659 N N . GLU A 1 95 ? -5.355 16.530 4.949 1.00 96.94 95 GLU A N 1
ATOM 660 C CA . GLU A 1 95 ? -5.181 16.103 6.335 1.00 96.94 95 GLU A CA 1
ATOM 661 C C . GLU A 1 95 ? -4.561 14.696 6.365 1.00 96.94 95 GLU A C 1
ATOM 663 O O . GLU A 1 95 ? -5.174 13.748 5.861 1.00 96.94 95 GLU A O 1
ATOM 668 N N . PRO A 1 96 ? -3.357 14.506 6.938 1.00 98.12 96 PRO A N 1
ATOM 669 C CA . PRO A 1 96 ? -2.741 13.190 6.967 1.00 98.12 96 PRO A CA 1
ATOM 670 C C . PRO A 1 96 ? -3.620 12.208 7.739 1.00 98.12 96 PRO A C 1
ATOM 672 O O . PRO A 1 96 ? -3.863 12.380 8.928 1.00 98.12 96 PRO A O 1
ATOM 675 N N . SER A 1 97 ? -4.089 11.156 7.079 1.00 98.38 97 SER A N 1
ATOM 676 C CA . SER A 1 97 ? -4.925 10.137 7.712 1.00 98.38 97 SER A CA 1
ATOM 677 C C . SER A 1 97 ? -4.900 8.838 6.907 1.00 98.38 97 SER A C 1
ATOM 679 O O . SER A 1 97 ? -4.585 8.859 5.712 1.00 98.38 97 SER A O 1
ATOM 681 N N . PRO A 1 98 ? -5.263 7.693 7.511 1.00 98.31 98 PRO A N 1
ATOM 682 C CA . PRO A 1 98 ? -5.491 6.467 6.752 1.00 98.31 98 PRO A CA 1
ATOM 683 C C . PRO A 1 98 ? -6.625 6.593 5.730 1.00 98.31 98 PRO A C 1
ATOM 685 O O . PRO A 1 98 ? -6.581 5.930 4.696 1.00 98.31 98 PRO A O 1
ATOM 688 N N . LEU A 1 99 ? -7.607 7.470 5.968 1.00 98.56 99 LEU A N 1
ATOM 689 C CA . LEU A 1 99 ? -8.656 7.758 4.991 1.00 98.56 99 LEU A CA 1
ATOM 690 C C . LEU A 1 99 ? -8.075 8.371 3.712 1.00 98.56 99 LEU A C 1
ATOM 692 O O . LEU A 1 99 ? -8.411 7.927 2.617 1.00 98.56 99 LEU A O 1
ATOM 696 N N . GLU A 1 100 ? -7.146 9.321 3.823 1.00 98.38 100 GLU A N 1
ATOM 697 C CA . GLU A 1 100 ? -6.485 9.891 2.641 1.00 98.38 100 GLU A CA 1
ATOM 698 C C . GLU A 1 100 ? -5.600 8.869 1.913 1.00 98.38 100 GLU A C 1
ATOM 700 O O . GLU A 1 100 ? -5.508 8.880 0.684 1.00 98.38 100 GLU A O 1
ATOM 705 N N . ILE A 1 101 ? -5.013 7.912 2.639 1.00 98.19 101 ILE A N 1
ATOM 706 C CA . ILE A 1 101 ? -4.329 6.764 2.022 1.00 98.19 101 ILE A CA 1
ATOM 707 C C . ILE A 1 101 ? -5.322 5.891 1.242 1.00 98.19 101 ILE A C 1
ATOM 709 O O . ILE A 1 101 ? -5.031 5.499 0.110 1.00 98.19 101 ILE A O 1
ATOM 713 N N . ALA A 1 102 ? -6.502 5.619 1.804 1.00 98.31 102 ALA A N 1
ATOM 714 C CA . ALA A 1 102 ? -7.557 4.873 1.123 1.00 98.31 102 ALA A CA 1
ATOM 715 C C . ALA A 1 102 ? -8.037 5.595 -0.144 1.00 98.31 102 ALA A C 1
ATOM 717 O O . ALA A 1 102 ? -8.137 4.969 -1.196 1.00 98.31 102 ALA A O 1
ATOM 718 N N . ARG A 1 103 ? -8.255 6.918 -0.084 1.00 98.12 103 ARG A N 1
ATOM 719 C CA . ARG A 1 103 ? -8.605 7.732 -1.263 1.00 98.12 103 ARG A CA 1
ATOM 720 C C . ARG A 1 103 ? -7.534 7.655 -2.343 1.00 98.12 103 ARG A C 1
ATOM 722 O O . ARG A 1 103 ? -7.862 7.484 -3.514 1.00 98.12 103 ARG A O 1
ATOM 729 N N . TYR A 1 104 ? -6.260 7.736 -1.959 1.00 97.00 104 TYR A N 1
ATOM 730 C CA . TYR A 1 104 ? -5.140 7.653 -2.896 1.00 97.00 104 TYR A CA 1
ATOM 731 C C . TYR A 1 104 ? -5.089 6.309 -3.646 1.00 97.00 104 TYR A C 1
ATOM 733 O O . TYR A 1 104 ? -4.751 6.265 -4.832 1.00 97.00 104 TYR A O 1
ATOM 741 N N . TYR A 1 105 ? -5.445 5.214 -2.968 1.00 96.88 105 TYR A N 1
ATOM 742 C CA . TYR A 1 105 ? -5.476 3.865 -3.538 1.00 96.88 105 TYR A CA 1
ATOM 743 C C . TYR A 1 105 ? -6.869 3.396 -3.994 1.00 96.88 105 TYR A C 1
ATOM 745 O O . TYR A 1 105 ? -7.026 2.224 -4.347 1.00 96.88 105 TYR A O 1
ATOM 753 N N . ALA A 1 106 ? -7.870 4.278 -4.026 1.00 95.94 106 ALA A N 1
ATOM 754 C CA . ALA A 1 106 ? -9.226 3.925 -4.432 1.00 95.94 106 ALA A CA 1
ATOM 755 C C . ALA A 1 106 ? -9.248 3.288 -5.834 1.00 95.94 106 ALA A C 1
ATOM 757 O O . ALA A 1 106 ? -8.605 3.768 -6.773 1.00 95.94 106 ALA A O 1
ATOM 758 N N . GLY A 1 107 ? -9.966 2.169 -5.969 1.00 93.19 107 GLY A N 1
ATOM 759 C CA . GLY A 1 107 ? -10.021 1.385 -7.210 1.00 93.19 107 GLY A CA 1
ATOM 760 C C . GLY A 1 107 ? -8.734 0.617 -7.553 1.00 93.19 107 GLY A C 1
ATOM 761 O O . GLY A 1 107 ? -8.575 0.165 -8.694 1.00 93.19 107 GLY A O 1
ATOM 762 N N . LEU A 1 108 ? -7.797 0.509 -6.604 1.00 93.31 108 LEU A N 1
ATOM 763 C CA . LEU A 1 108 ? -6.619 -0.354 -6.701 1.00 93.31 108 LEU A CA 1
ATOM 764 C C . LEU A 1 108 ? -6.574 -1.406 -5.589 1.00 93.31 108 LEU A C 1
ATOM 766 O O . LEU A 1 108 ? -6.244 -2.541 -5.894 1.00 93.31 108 LEU A O 1
ATOM 770 N N . ILE A 1 109 ? -6.854 -1.039 -4.336 1.00 95.69 109 ILE A N 1
ATOM 771 C CA . ILE A 1 109 ? -6.764 -1.960 -3.188 1.00 95.69 109 ILE A CA 1
ATOM 772 C C . ILE A 1 109 ? -8.140 -2.457 -2.743 1.00 95.69 109 ILE A C 1
ATOM 774 O O . ILE A 1 109 ? -9.118 -1.719 -2.850 1.00 95.69 109 ILE A O 1
ATOM 778 N N . ASP A 1 110 ? -8.187 -3.660 -2.175 1.00 95.81 110 ASP A N 1
ATOM 779 C CA . ASP A 1 110 ? -9.404 -4.264 -1.615 1.00 95.81 110 ASP A CA 1
ATOM 780 C C . ASP A 1 110 ? -9.481 -4.085 -0.097 1.00 95.81 110 ASP A C 1
ATOM 782 O O . ASP A 1 110 ? -10.561 -3.938 0.479 1.00 95.81 110 ASP A O 1
ATOM 786 N N . VAL A 1 111 ? -8.322 -4.104 0.569 1.00 97.69 111 VAL A N 1
ATOM 787 C CA . VAL A 1 111 ? -8.216 -4.022 2.029 1.00 97.69 111 VAL A CA 1
ATOM 788 C C . VAL A 1 111 ? -7.157 -3.000 2.421 1.00 97.69 111 VAL A C 1
ATOM 790 O O . VAL A 1 111 ? -6.046 -3.014 1.890 1.00 97.69 111 VAL A O 1
ATOM 793 N N . LEU A 1 112 ? -7.475 -2.148 3.395 1.00 98.44 112 LEU A N 1
ATOM 794 C CA . LEU A 1 112 ? -6.519 -1.264 4.052 1.00 98.44 112 LEU A CA 1
ATOM 795 C C . LEU A 1 112 ? -6.389 -1.632 5.532 1.00 98.44 112 LEU A C 1
ATOM 797 O O . LEU A 1 112 ? -7.333 -1.521 6.315 1.00 98.44 112 LEU A O 1
ATOM 801 N N . VAL A 1 113 ? -5.184 -2.035 5.917 1.00 98.06 113 VAL A N 1
ATOM 802 C CA . VAL A 1 113 ? -4.783 -2.251 7.303 1.00 98.06 113 VAL A CA 1
ATOM 803 C C . VAL A 1 113 ? -4.430 -0.905 7.931 1.00 98.06 113 VAL A C 1
ATOM 805 O O . VAL A 1 113 ? -3.577 -0.175 7.419 1.00 98.06 113 VAL A O 1
ATOM 808 N N . ILE A 1 114 ? -5.081 -0.581 9.042 1.00 98.31 114 ILE A N 1
ATOM 809 C CA . ILE A 1 114 ? -4.920 0.669 9.792 1.00 98.31 114 ILE A CA 1
ATOM 810 C C . ILE A 1 114 ? -4.556 0.371 11.247 1.00 98.31 114 ILE A C 1
ATOM 812 O O . ILE A 1 114 ? -4.700 -0.762 11.707 1.00 98.31 114 ILE A O 1
ATOM 816 N N . ASP A 1 115 ? -4.077 1.378 11.976 1.00 98.00 115 ASP A N 1
ATOM 817 C CA . ASP A 1 115 ? -3.824 1.215 13.407 1.00 98.00 115 ASP A CA 1
ATOM 818 C C . ASP A 1 115 ? -5.134 1.205 14.212 1.00 98.00 115 ASP A C 1
ATOM 820 O O . ASP A 1 115 ? -6.117 1.836 13.814 1.00 98.00 115 ASP A O 1
ATOM 824 N N . HIS A 1 116 ? -5.153 0.537 15.369 1.00 97.81 116 HIS A N 1
ATOM 825 C CA . HIS A 1 116 ? -6.288 0.594 16.298 1.00 97.81 116 HIS A CA 1
ATOM 826 C C . HIS A 1 116 ? -6.674 2.022 16.684 1.00 97.81 116 HIS A C 1
ATOM 828 O O . HIS A 1 116 ? -7.862 2.313 16.829 1.00 97.81 116 HIS A O 1
ATOM 834 N N . ALA A 1 117 ? -5.698 2.921 16.803 1.00 97.75 117 ALA A N 1
ATOM 835 C CA . ALA A 1 117 ? -5.954 4.315 17.136 1.00 97.75 117 ALA A CA 1
ATOM 836 C C . ALA A 1 117 ? -6.734 5.078 16.044 1.00 97.75 117 ALA A C 1
ATOM 838 O O . ALA A 1 117 ? -7.355 6.096 16.335 1.00 97.75 117 ALA A O 1
ATOM 839 N N . ASP A 1 118 ? -6.757 4.560 14.814 1.00 98.19 118 ASP A N 1
ATOM 840 C CA . ASP A 1 118 ? -7.439 5.160 13.667 1.00 98.19 118 ASP A CA 1
ATOM 841 C C . ASP A 1 118 ? -8.720 4.405 13.269 1.00 98.19 118 ASP A C 1
ATOM 843 O O . ASP A 1 118 ? -9.306 4.673 12.218 1.00 98.19 118 ASP A O 1
ATOM 847 N N . ALA A 1 119 ? -9.203 3.481 14.110 1.00 97.69 119 ALA A N 1
ATOM 848 C CA . ALA A 1 119 ? -10.398 2.677 13.836 1.00 97.69 119 ALA A CA 1
ATOM 849 C C . ALA A 1 119 ? -11.658 3.517 13.538 1.00 97.69 119 ALA A C 1
ATOM 851 O O . ALA A 1 119 ? -12.569 3.037 12.865 1.00 97.69 119 ALA A O 1
ATOM 852 N N . GLY A 1 120 ? -11.695 4.782 13.977 1.00 98.12 120 GLY A N 1
ATOM 853 C CA . GLY A 1 120 ? -12.763 5.728 13.646 1.00 98.12 120 GLY A CA 1
ATOM 854 C C . GLY A 1 120 ? -12.947 5.973 12.141 1.00 98.12 120 GLY A C 1
ATOM 855 O O . GLY A 1 120 ? -14.067 6.229 11.714 1.00 98.12 120 GLY A O 1
ATOM 856 N N . PHE A 1 121 ? -11.900 5.812 11.324 1.00 98.38 121 PHE A N 1
ATOM 857 C CA . PHE A 1 121 ? -11.978 5.975 9.865 1.00 98.38 121 PHE A CA 1
ATOM 858 C C . PHE A 1 121 ? -12.548 4.751 9.132 1.00 98.38 121 PHE A C 1
ATOM 860 O O . PHE A 1 121 ? -12.748 4.805 7.919 1.00 98.38 121 PHE A O 1
ATOM 867 N N . ALA A 1 122 ? -12.801 3.632 9.825 1.00 97.94 122 ALA A N 1
ATOM 868 C CA . ALA A 1 122 ? -13.145 2.366 9.178 1.00 97.94 122 ALA A CA 1
ATOM 869 C C . ALA A 1 122 ? -14.401 2.454 8.294 1.00 97.94 122 ALA A C 1
ATOM 871 O O . ALA A 1 122 ? -14.398 1.937 7.178 1.00 97.94 122 ALA A O 1
ATOM 872 N N . ASN A 1 123 ? -15.446 3.147 8.757 1.00 98.12 123 ASN A N 1
ATOM 873 C CA . ASN A 1 123 ? -16.691 3.308 7.998 1.00 98.12 123 ASN A CA 1
ATOM 874 C C . ASN A 1 123 ? -16.500 4.180 6.749 1.00 98.12 123 ASN A C 1
ATOM 876 O O . ASN A 1 123 ? -17.016 3.843 5.684 1.00 98.12 123 ASN A O 1
ATOM 880 N N . ASP A 1 124 ? -15.727 5.262 6.854 1.00 98.44 124 ASP A N 1
ATOM 881 C CA . ASP A 1 124 ? -15.451 6.152 5.722 1.00 98.44 124 ASP A CA 1
ATOM 882 C C . ASP A 1 124 ? -14.586 5.461 4.661 1.00 98.44 124 ASP A C 1
ATOM 884 O O . ASP A 1 124 ? -14.810 5.630 3.464 1.00 98.44 124 ASP A O 1
ATOM 888 N N . ILE A 1 125 ? -13.630 4.630 5.088 1.00 98.62 125 ILE A N 1
ATOM 889 C CA . ILE A 1 125 ? -12.822 3.793 4.190 1.00 98.62 125 ILE A CA 1
ATOM 890 C C . ILE A 1 125 ? -13.709 2.739 3.507 1.00 98.62 125 ILE A C 1
ATOM 892 O O . ILE A 1 125 ? -13.622 2.556 2.292 1.00 98.62 125 ILE A O 1
ATOM 896 N N . GLN A 1 126 ? -14.625 2.110 4.252 1.00 97.75 126 GLN A N 1
ATOM 897 C CA . GLN A 1 126 ? -15.598 1.158 3.706 1.00 97.75 126 GLN A CA 1
ATOM 898 C C . GLN A 1 126 ? -16.517 1.801 2.660 1.00 97.75 126 GLN A C 1
ATOM 900 O O . GLN A 1 126 ? -16.842 1.159 1.659 1.00 97.75 126 GLN A O 1
ATOM 905 N N . ALA A 1 127 ? -16.889 3.072 2.836 1.00 97.88 127 ALA A N 1
ATOM 906 C CA . ALA A 1 127 ? -17.678 3.823 1.860 1.00 97.88 127 ALA A CA 1
ATOM 907 C C . ALA A 1 127 ? -16.944 4.044 0.520 1.00 97.88 127 ALA A C 1
ATOM 909 O O . ALA A 1 127 ? -17.594 4.276 -0.498 1.00 97.88 127 ALA A O 1
ATOM 910 N N . LEU A 1 128 ? -15.610 3.916 0.488 1.00 98.06 128 LEU A N 1
ATOM 911 C CA . LEU A 1 128 ? -14.805 3.917 -0.743 1.00 98.06 128 LEU A CA 1
ATOM 912 C C . LEU A 1 128 ? -14.737 2.536 -1.423 1.00 98.06 128 LEU A C 1
ATOM 914 O O . LEU A 1 128 ? -14.055 2.391 -2.436 1.00 98.06 128 LEU A O 1
ATOM 918 N N . GLY A 1 129 ? -15.413 1.523 -0.871 1.00 97.12 129 GLY A N 1
ATOM 919 C CA . GLY A 1 129 ? -15.353 0.139 -1.344 1.00 97.12 129 GLY A CA 1
ATOM 920 C C . GLY A 1 129 ? -14.129 -0.637 -0.850 1.00 97.12 129 GLY A C 1
ATOM 921 O O . GLY A 1 129 ? -13.854 -1.713 -1.368 1.00 97.12 129 GLY A O 1
ATOM 922 N N . ILE A 1 130 ? -13.400 -0.110 0.139 1.00 98.38 130 ILE A N 1
ATOM 923 C CA . ILE A 1 130 ? -12.184 -0.720 0.689 1.00 98.38 130 ILE A CA 1
ATOM 924 C C . ILE A 1 130 ? -12.492 -1.256 2.085 1.00 98.38 130 ILE A C 1
ATOM 926 O O . ILE A 1 130 ? -12.947 -0.515 2.951 1.00 98.38 130 ILE A O 1
ATOM 930 N N . ARG A 1 131 ? -12.196 -2.527 2.355 1.00 98.00 131 ARG A N 1
ATOM 931 C CA . ARG A 1 131 ? -12.336 -3.081 3.706 1.00 98.00 131 ARG A CA 1
ATOM 932 C C . ARG A 1 131 ? -11.258 -2.505 4.623 1.00 98.00 131 ARG A C 1
ATOM 934 O O . ARG A 1 131 ? -10.073 -2.707 4.381 1.00 98.00 131 ARG A O 1
ATOM 941 N N . ALA A 1 132 ? -11.645 -1.848 5.711 1.00 97.88 132 ALA A N 1
ATOM 942 C CA . ALA A 1 132 ? -10.703 -1.412 6.741 1.00 97.88 132 ALA A CA 1
ATOM 943 C C . ALA A 1 132 ? -10.497 -2.504 7.804 1.00 97.88 132 ALA A C 1
ATOM 945 O O . ALA A 1 132 ? -11.465 -3.071 8.311 1.00 97.88 132 ALA A O 1
ATOM 946 N N . VAL A 1 133 ? -9.244 -2.790 8.169 1.00 97.62 133 VAL A N 1
ATOM 947 C CA . VAL A 1 133 ? -8.902 -3.738 9.245 1.00 97.62 133 VAL A CA 1
ATOM 948 C C . VAL A 1 133 ? -7.938 -3.079 10.221 1.00 97.62 133 VAL A C 1
ATOM 950 O O . VAL A 1 133 ? -6.826 -2.719 9.850 1.00 97.62 133 VAL A O 1
ATOM 953 N N . ALA A 1 134 ? -8.359 -2.925 11.475 1.00 97.62 134 ALA A N 1
ATOM 954 C CA . ALA A 1 134 ? -7.536 -2.326 12.520 1.00 97.62 134 ALA A CA 1
ATOM 955 C C . ALA A 1 134 ? -6.640 -3.373 13.210 1.00 97.62 134 ALA A C 1
ATOM 957 O O . ALA A 1 134 ? -7.123 -4.433 13.607 1.00 97.62 134 ALA A O 1
ATOM 958 N N . THR A 1 135 ? -5.352 -3.068 13.373 1.00 94.81 135 THR A N 1
ATOM 959 C CA . THR A 1 135 ? -4.345 -3.899 14.065 1.00 94.81 135 THR A CA 1
ATOM 960 C C . THR A 1 135 ? -3.241 -3.010 14.653 1.00 94.81 135 THR A C 1
ATOM 962 O O . THR A 1 135 ? -3.159 -1.833 14.329 1.00 94.81 135 THR A O 1
ATOM 965 N N . ASP A 1 136 ? -2.320 -3.555 15.448 1.00 93.12 136 ASP A N 1
ATOM 966 C CA . ASP A 1 136 ? -1.099 -2.833 15.843 1.00 93.12 136 ASP A CA 1
ATOM 967 C C . ASP A 1 136 ? -0.095 -2.722 14.676 1.00 93.12 136 ASP A C 1
ATOM 969 O O . ASP A 1 136 ? 0.662 -3.670 14.407 1.00 93.12 136 ASP A O 1
ATOM 973 N N . ILE A 1 137 ? -0.038 -1.565 14.007 1.00 92.50 137 ILE A N 1
ATOM 974 C CA . ILE A 1 137 ? 0.798 -1.371 12.806 1.00 92.50 137 ILE A CA 1
ATOM 975 C C . ILE A 1 137 ? 2.236 -0.928 13.126 1.00 92.50 137 ILE A C 1
ATOM 977 O O . ILE A 1 137 ? 3.138 -1.018 12.288 1.00 92.50 137 ILE A O 1
ATOM 981 N N . LEU A 1 138 ? 2.483 -0.443 14.346 1.00 92.31 138 LEU A N 1
ATOM 982 C CA . LEU A 1 138 ? 3.804 0.026 14.763 1.00 92.31 138 LEU A CA 1
ATOM 983 C C . LEU A 1 138 ? 4.804 -1.135 14.883 1.00 92.31 138 LEU A C 1
ATOM 985 O O . LEU A 1 138 ? 4.626 -2.048 15.683 1.00 92.31 138 LEU A O 1
ATOM 989 N N . MET A 1 139 ? 5.914 -1.046 14.147 1.00 90.44 139 MET A N 1
ATOM 990 C CA . MET A 1 139 ? 6.959 -2.077 14.076 1.00 90.44 139 MET A CA 1
ATOM 991 C C . MET A 1 139 ? 8.225 -1.697 14.865 1.00 90.44 139 MET A C 1
ATOM 993 O O . MET A 1 139 ? 9.269 -1.409 14.276 1.00 90.44 139 MET A O 1
ATOM 997 N N . ARG A 1 140 ? 8.156 -1.675 16.202 1.00 89.69 140 ARG A N 1
ATOM 998 C CA . ARG A 1 140 ? 9.284 -1.254 17.065 1.00 89.69 140 ARG A CA 1
ATOM 999 C C . ARG A 1 140 ? 10.283 -2.382 17.331 1.00 89.69 140 ARG A C 1
ATOM 1001 O O . ARG A 1 140 ? 11.467 -2.131 17.530 1.00 89.69 140 ARG A O 1
ATOM 1008 N N . SER A 1 141 ? 9.816 -3.625 17.294 1.00 88.69 141 SER A N 1
ATOM 1009 C CA . SER A 1 141 ? 10.592 -4.838 17.549 1.00 88.69 141 SER A CA 1
ATOM 1010 C C . SER A 1 141 ? 10.434 -5.869 16.426 1.00 88.69 141 SER A C 1
ATOM 1012 O O . SER A 1 141 ? 9.598 -5.733 15.531 1.00 88.69 141 SER A O 1
ATOM 1014 N N . THR A 1 142 ? 11.238 -6.936 16.462 1.00 86.81 142 THR A N 1
ATOM 1015 C CA . THR A 1 142 ? 11.055 -8.093 15.565 1.00 86.81 142 THR A CA 1
ATOM 1016 C C . THR A 1 142 ? 9.695 -8.755 15.771 1.00 86.81 142 THR A C 1
ATOM 1018 O O . THR A 1 142 ? 9.055 -9.126 14.791 1.00 86.81 142 THR A O 1
ATOM 1021 N N . ALA A 1 143 ? 9.233 -8.858 17.021 1.00 83.69 143 ALA A N 1
ATOM 1022 C CA . ALA A 1 143 ? 7.928 -9.427 17.338 1.00 83.69 143 ALA A CA 1
ATOM 1023 C C . ALA A 1 143 ? 6.792 -8.617 16.694 1.00 83.69 143 ALA A C 1
ATOM 1025 O O . ALA A 1 143 ? 5.892 -9.203 16.099 1.00 83.69 143 ALA A O 1
ATOM 1026 N N . ASP A 1 144 ? 6.887 -7.283 16.716 1.00 84.19 144 ASP A N 1
ATOM 1027 C CA . ASP A 1 144 ? 5.901 -6.414 16.066 1.00 84.19 144 ASP A CA 1
ATOM 1028 C C . ASP A 1 144 ? 5.856 -6.616 14.549 1.00 84.19 144 ASP A C 1
ATOM 1030 O O . ASP A 1 144 ? 4.778 -6.719 13.968 1.00 84.19 144 ASP A O 1
ATOM 1034 N N . ARG A 1 145 ? 7.030 -6.724 13.906 1.00 86.75 145 ARG A N 1
ATOM 1035 C CA . ARG A 1 145 ? 7.127 -6.993 12.462 1.00 86.75 145 ARG A CA 1
ATOM 1036 C C . ARG A 1 145 ? 6.465 -8.317 12.091 1.00 86.75 145 ARG A C 1
ATOM 1038 O O . ARG A 1 145 ? 5.732 -8.374 11.110 1.00 86.75 145 ARG A O 1
ATOM 1045 N N . VAL A 1 146 ? 6.706 -9.368 12.878 1.00 79.94 146 VAL A N 1
ATOM 1046 C CA . VAL A 1 146 ? 6.104 -10.692 12.654 1.00 79.94 146 VAL A CA 1
ATOM 1047 C C . VAL A 1 146 ? 4.594 -10.660 12.883 1.00 79.94 146 VAL A C 1
ATOM 1049 O O . VAL A 1 146 ? 3.858 -11.236 12.087 1.00 79.94 146 VAL A O 1
ATOM 1052 N N . ARG A 1 147 ? 4.120 -9.979 13.934 1.00 88.81 147 ARG A N 1
ATOM 1053 C CA . ARG A 1 147 ? 2.686 -9.828 14.215 1.00 88.81 147 ARG A CA 1
ATOM 1054 C C . ARG A 1 147 ? 1.971 -9.130 13.062 1.00 88.81 147 ARG A C 1
ATOM 1056 O O . ARG A 1 147 ? 1.019 -9.693 12.539 1.00 88.81 147 ARG A O 1
ATOM 1063 N N . LEU A 1 148 ? 2.454 -7.960 12.635 1.00 85.69 148 LEU A N 1
ATOM 1064 C CA . LEU A 1 148 ? 1.840 -7.224 11.527 1.00 85.69 148 LEU A CA 1
ATOM 1065 C C . LEU A 1 148 ? 1.858 -8.043 10.231 1.00 85.69 148 LEU A C 1
ATOM 1067 O O . LEU A 1 148 ? 0.855 -8.093 9.528 1.00 85.69 148 LEU A O 1
ATOM 1071 N N . ALA A 1 149 ? 2.971 -8.723 9.935 1.00 81.88 149 ALA A N 1
ATOM 1072 C CA . ALA A 1 149 ? 3.053 -9.593 8.767 1.00 81.88 149 ALA A CA 1
ATOM 1073 C C . ALA A 1 149 ? 1.989 -10.702 8.803 1.00 81.88 149 ALA A C 1
ATOM 1075 O O . ALA A 1 149 ? 1.324 -10.918 7.797 1.00 81.88 149 ALA A O 1
ATOM 1076 N N . ARG A 1 150 ? 1.782 -11.361 9.954 1.00 82.44 150 ARG A N 1
ATOM 1077 C CA . ARG A 1 150 ? 0.718 -12.367 10.122 1.00 82.44 150 ARG A CA 1
ATOM 1078 C C . ARG A 1 150 ? -0.669 -11.765 9.915 1.00 82.44 150 ARG A C 1
ATOM 1080 O O . ARG A 1 150 ? -1.403 -12.280 9.083 1.00 82.44 150 ARG A O 1
ATOM 1087 N N . SER A 1 151 ? -0.968 -10.635 10.561 1.00 86.44 151 SER A N 1
ATOM 1088 C CA . SER A 1 151 ? -2.246 -9.935 10.376 1.00 86.44 151 SER A CA 1
ATOM 1089 C C . SER A 1 151 ? -2.517 -9.615 8.905 1.00 86.44 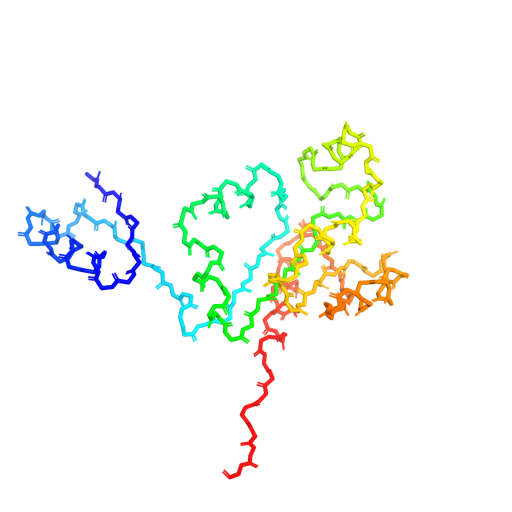151 SER A C 1
ATOM 1091 O O . SER A 1 151 ? -3.646 -9.755 8.458 1.00 86.44 151 SER A O 1
ATOM 1093 N N . CYS A 1 152 ? -1.500 -9.207 8.138 1.00 86.44 152 CYS A N 1
ATOM 1094 C CA . CYS A 1 152 ? -1.644 -8.967 6.702 1.00 86.44 152 CYS A CA 1
ATOM 1095 C C . CYS A 1 152 ? -1.832 -10.264 5.901 1.00 86.44 152 CYS A C 1
ATOM 1097 O O . CYS A 1 152 ? -2.622 -10.287 4.963 1.00 86.44 152 CYS A O 1
ATOM 1099 N N . LEU A 1 153 ? -1.105 -11.331 6.246 1.00 83.12 153 LEU A N 1
ATOM 1100 C CA . LEU A 1 153 ? -1.179 -12.616 5.548 1.00 83.12 153 LEU A CA 1
ATOM 1101 C C . LEU A 1 153 ? -2.547 -13.288 5.712 1.00 83.12 153 LEU A C 1
ATOM 1103 O O . LEU A 1 153 ? -3.082 -13.814 4.738 1.00 83.12 153 LEU A O 1
ATOM 1107 N 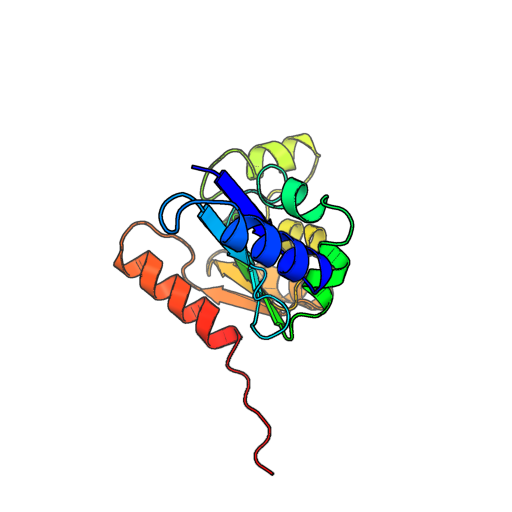N . ASP A 1 154 ? -3.143 -13.198 6.901 1.00 86.50 154 ASP A N 1
ATOM 1108 C CA . ASP A 1 154 ? -4.466 -13.759 7.196 1.00 86.50 154 ASP A CA 1
ATOM 1109 C C . ASP A 1 154 ? -5.579 -13.131 6.332 1.00 86.50 154 ASP A C 1
ATOM 1111 O O . ASP A 1 154 ? -6.626 -13.740 6.112 1.00 86.50 154 ASP A O 1
ATOM 1115 N N . LEU A 1 155 ? -5.348 -11.934 5.779 1.00 87.81 155 LEU A N 1
ATOM 1116 C CA . LEU A 1 155 ? -6.304 -11.234 4.912 1.00 87.81 155 LEU A CA 1
ATOM 1117 C C . LEU A 1 155 ? -6.363 -11.798 3.492 1.00 87.81 155 LEU A C 1
ATOM 1119 O O . LEU A 1 155 ? -7.377 -11.618 2.823 1.00 87.81 155 LEU A O 1
ATOM 1123 N N . PHE A 1 156 ? -5.327 -12.512 3.049 1.00 81.12 156 PHE A N 1
ATOM 1124 C CA . PHE A 1 156 ? -5.355 -13.238 1.778 1.00 81.12 156 PHE A CA 1
ATOM 1125 C C . PHE A 1 156 ? -6.070 -14.599 1.901 1.00 81.12 156 PHE A C 1
ATOM 1127 O O . PHE A 1 156 ? -6.394 -15.214 0.890 1.00 81.12 156 PHE A O 1
ATOM 1134 N N . GLY A 1 157 ? -6.336 -15.072 3.128 1.00 60.59 157 GLY A N 1
ATOM 1135 C CA . GLY A 1 157 ? -6.835 -16.416 3.454 1.00 60.59 157 GLY A CA 1
ATOM 1136 C C . GLY A 1 157 ? -8.353 -16.633 3.371 1.00 60.59 157 GLY A C 1
ATOM 1137 O O . GLY A 1 157 ? -8.886 -17.462 4.108 1.00 60.59 157 GLY A O 1
ATOM 1138 N N . GLY A 1 158 ? -9.072 -15.923 2.497 1.00 48.75 158 GLY A N 1
ATOM 1139 C CA . GLY A 1 158 ? -10.474 -16.238 2.191 1.00 48.75 158 GLY A CA 1
ATOM 1140 C C . GLY A 1 158 ? -10.582 -17.506 1.330 1.00 48.75 158 GLY A C 1
ATOM 1141 O O . GLY A 1 158 ? -10.106 -17.522 0.202 1.00 48.75 158 GLY A O 1
ATOM 1142 N N . ALA A 1 159 ? -11.177 -18.568 1.876 1.00 34.12 159 ALA A N 1
ATOM 1143 C CA . ALA A 1 159 ? -11.218 -19.929 1.332 1.00 34.12 159 ALA A CA 1
ATOM 1144 C C . ALA A 1 159 ? -11.746 -20.075 -0.122 1.00 34.12 159 ALA A C 1
ATOM 1146 O O . ALA A 1 159 ? -12.680 -19.366 -0.505 1.00 34.12 159 ALA A O 1
ATOM 1147 N N . PRO A 1 160 ? -11.276 -21.087 -0.890 1.00 34.47 160 PRO A N 1
ATOM 1148 C CA . PRO A 1 160 ? -12.117 -21.706 -1.907 1.00 34.47 160 PRO A CA 1
ATOM 1149 C C . PRO A 1 160 ? -13.380 -22.230 -1.221 1.00 34.47 160 PRO A C 1
ATOM 1151 O O . PRO A 1 160 ? -13.314 -22.846 -0.154 1.00 34.47 160 PRO A O 1
ATOM 1154 N N . SER A 1 161 ? -14.537 -21.966 -1.820 1.00 31.22 161 SER A N 1
ATOM 1155 C CA . SER A 1 161 ? -15.785 -22.593 -1.407 1.00 31.22 161 SER A CA 1
ATOM 1156 C C . SER A 1 161 ? -15.592 -24.109 -1.387 1.00 31.22 161 SER A C 1
ATOM 1158 O O . SER A 1 161 ? -15.144 -24.699 -2.366 1.00 31.22 161 SER A O 1
ATOM 1160 N N . ALA A 1 162 ? -15.916 -24.733 -0.256 1.00 37.34 162 ALA A N 1
ATOM 1161 C CA . ALA A 1 162 ? -16.167 -26.160 -0.230 1.00 37.34 162 ALA A CA 1
ATOM 1162 C C . ALA A 1 162 ? -17.373 -26.428 -1.143 1.00 37.34 162 ALA A C 1
ATOM 1164 O O . ALA A 1 162 ? -18.502 -26.066 -0.802 1.00 37.34 162 ALA A O 1
ATOM 1165 N N . GLN A 1 163 ? -17.106 -27.006 -2.310 1.00 33.53 163 GLN A N 1
ATOM 1166 C CA . GLN A 1 163 ? -18.040 -27.807 -3.092 1.00 33.53 163 GLN A CA 1
ATOM 1167 C C . GLN A 1 163 ? -17.333 -29.107 -3.455 1.00 33.53 163 GLN A C 1
ATOM 1169 O O . GLN A 1 163 ? -16.158 -29.028 -3.880 1.00 33.53 163 GLN A O 1
#

Sequence (163 aa):
MIVALAGGVGGAKLADGLARTLPPDALTVVVNTGDDLGVLICPSNPYLSVAPILAIRGMREQLRRAPSIVAASPIVCGRALKGPAAKIMGELGLEPSPLEIARYYAGLIDVLVIDHADAGFANDIQALGIRAVATDILMRSTADRVRLARSCLDLFGGAPSAQ

Radius of gyration: 18.22 Å; chains: 1; bounding box: 46×48×41 Å

Secondary structure (DSSP, 8-state):
-EEEEE-SHHHHHHHHHHHHHS-TTSEEEEE--TTTS-EEE-S--IIIIIHHHHTSTTHHHHHTTSS-EEEE-SEETTEESSSSHHHHHHHTTPPPSHHHHHHHTTTT-SEEEEEGGGGGGHHHHHHTT-EEEEE----SSHHHHHHHHHHHHGGG--PPP--